Protein AF-A0A9E0DUW7-F1 (afdb_monomer)

Sequence (77 aa):
MKGGDTMDRVVKESKLVLRFANGFNEQNEPLYKDVTYSRVIESATDEAIKAVGMALAPLFSMELADVVRVNEVSLGK

Secondary structure (DSSP, 8-state):
----------EEEEEEEEEEEEEE-TTSPEEEEEEEEEEE-TT--HHHHHHHHHHHGGGSSSPEEEEEEEEEE----

pLDDT: mean 88.92, std 15.15, range [42.38, 98.38]

Nearest PDB structures (foldseek):
  8pw4-assembly2_B  TM=3.903E-01  e=2.520E-01  Salasvirus phi29
  4v8p-assembly2_DX  TM=3.389E-01  e=7.760E+00  Tetrahymena thermophila

Solvent-accessible surface area (backbone atoms only — not comparable to full-atom values): 4885 Å² total; per-residue (Å²): 137,83,85,74,76,78,71,81,66,62,67,78,46,30,28,44,31,41,31,21,55,61,61,60,50,99,85,72,45,82,33,71,47,77,48,78,44,75,78,43,61,86,87,60,47,70,66,57,54,42,52,49,41,64,67,53,44,78,82,47,97,54,57,76,68,47,68,44,79,49,70,42,59,76,89,75,133

Structure (mmCIF, N/CA/C/O backbone):
data_AF-A0A9E0DUW7-F1
#
_entry.id   AF-A0A9E0DUW7-F1
#
loop_
_atom_site.group_PDB
_atom_site.id
_atom_site.type_symbol
_atom_site.label_atom_id
_atom_site.label_alt_id
_atom_site.label_comp_id
_atom_site.label_asym_id
_atom_site.label_entity_id
_atom_site.label_seq_id
_atom_site.pdbx_PDB_ins_code
_atom_site.Cartn_x
_atom_site.Cartn_y
_atom_site.Cartn_z
_atom_site.occupancy
_atom_site.B_iso_or_equiv
_atom_site.auth_seq_id
_atom_site.auth_comp_id
_atom_site.auth_asym_id
_atom_site.auth_atom_id
_atom_site.pdbx_PDB_model_num
ATOM 1 N N . MET A 1 1 ? 10.291 15.858 30.238 1.00 42.38 1 MET A N 1
ATOM 2 C CA . MET A 1 1 ? 9.267 15.129 29.462 1.00 42.38 1 MET A CA 1
ATOM 3 C C . MET A 1 1 ? 8.290 16.153 28.902 1.00 42.38 1 MET A C 1
ATOM 5 O O . MET A 1 1 ? 7.489 16.679 29.658 1.00 42.38 1 MET A O 1
ATOM 9 N N . LYS A 1 2 ? 8.415 16.529 27.624 1.00 42.66 2 LYS A N 1
ATOM 10 C CA . LYS A 1 2 ? 7.398 17.331 26.930 1.00 42.66 2 LYS A CA 1
ATOM 11 C C . LYS A 1 2 ? 6.642 16.370 26.020 1.00 42.66 2 LYS A C 1
ATOM 13 O O . LYS A 1 2 ? 7.127 16.046 24.942 1.00 42.66 2 LYS A O 1
ATOM 18 N N . GLY A 1 3 ? 5.517 15.860 26.516 1.00 45.84 3 GLY A N 1
ATOM 19 C CA . GLY A 1 3 ? 4.514 15.197 25.691 1.00 45.84 3 GLY A CA 1
ATOM 20 C C . GLY A 1 3 ? 3.886 16.260 24.804 1.00 45.84 3 GLY A C 1
ATOM 21 O O . GLY A 1 3 ? 2.979 16.967 25.228 1.00 45.84 3 GLY A O 1
ATOM 22 N N . GLY A 1 4 ? 4.477 16.463 23.630 1.00 43.09 4 GLY A N 1
ATOM 23 C CA . GLY A 1 4 ? 3.911 17.304 22.590 1.00 43.09 4 GLY A CA 1
ATOM 24 C C . GLY A 1 4 ? 2.804 16.528 21.901 1.00 43.09 4 GLY A C 1
ATOM 25 O O . GLY A 1 4 ? 3.093 15.722 21.029 1.00 43.09 4 GLY A O 1
ATOM 26 N N . ASP A 1 5 ? 1.580 16.742 22.372 1.00 49.88 5 ASP A N 1
ATOM 27 C CA . ASP A 1 5 ? 0.342 16.769 21.592 1.00 49.88 5 ASP A CA 1
ATOM 28 C C . ASP A 1 5 ? 0.310 15.821 20.374 1.00 49.88 5 ASP A C 1
ATOM 30 O O . ASP A 1 5 ? 0.299 16.239 19.215 1.00 49.88 5 ASP A O 1
ATOM 34 N N . THR A 1 6 ? 0.271 14.511 20.625 1.00 51.78 6 THR A N 1
ATOM 35 C CA . THR A 1 6 ? -0.350 13.589 19.673 1.00 51.78 6 THR A CA 1
ATOM 36 C C . THR A 1 6 ? -1.842 13.871 19.718 1.00 51.78 6 THR A C 1
ATOM 38 O O . THR A 1 6 ? -2.584 13.217 20.443 1.00 51.78 6 THR A O 1
ATOM 41 N N . MET A 1 7 ? -2.284 14.896 18.987 1.00 56.31 7 MET A N 1
ATOM 42 C CA . MET A 1 7 ? -3.684 14.970 18.599 1.00 56.31 7 MET A CA 1
ATOM 43 C C . MET A 1 7 ? -3.987 13.653 17.890 1.00 56.31 7 MET A C 1
ATOM 45 O O . MET A 1 7 ? -3.403 13.393 16.834 1.00 56.31 7 MET A O 1
ATOM 49 N N . ASP A 1 8 ? -4.833 12.816 18.490 1.00 58.84 8 ASP A N 1
ATOM 50 C CA . ASP A 1 8 ? -5.375 11.613 17.866 1.00 58.84 8 ASP A CA 1
ATOM 51 C C . ASP A 1 8 ? -6.083 12.044 16.581 1.00 58.84 8 ASP A C 1
ATOM 53 O O . ASP A 1 8 ? -7.240 12.471 16.568 1.00 58.84 8 ASP A O 1
ATOM 57 N N . ARG A 1 9 ? -5.340 12.038 15.473 1.00 68.44 9 ARG A N 1
ATOM 58 C CA . ARG A 1 9 ? -5.875 12.366 14.160 1.00 68.44 9 ARG A CA 1
ATOM 59 C C . ARG A 1 9 ? -6.782 11.212 13.773 1.00 68.44 9 ARG A C 1
ATOM 61 O O . ARG A 1 9 ? -6.300 10.180 13.319 1.00 68.44 9 ARG A O 1
ATOM 68 N N . VAL A 1 10 ? -8.084 11.400 13.971 1.00 77.62 10 VAL A N 1
ATOM 69 C CA . VAL A 1 10 ? -9.104 10.418 13.594 1.00 77.62 10 VAL A CA 1
ATOM 70 C C . VAL A 1 10 ? -8.953 10.114 12.104 1.00 77.62 10 VAL A C 1
ATOM 72 O O . VAL A 1 10 ? -9.134 10.995 11.254 1.00 77.62 10 VAL A O 1
ATOM 75 N N . VAL A 1 11 ? -8.586 8.870 11.797 1.00 82.50 11 VAL A N 1
ATOM 76 C CA . VAL A 1 11 ? -8.503 8.373 10.425 1.00 82.50 11 VAL A CA 1
ATOM 77 C C . VAL A 1 11 ? -9.923 8.316 9.877 1.00 82.50 11 VAL A C 1
ATOM 79 O O . VAL A 1 11 ? -10.780 7.619 10.410 1.00 82.50 11 VAL A O 1
ATOM 82 N N . LYS A 1 12 ? -10.195 9.075 8.815 1.00 85.50 12 LYS A N 1
ATOM 83 C CA . LYS A 1 12 ? -11.512 9.073 8.164 1.00 85.50 12 LYS A CA 1
ATOM 84 C C . LYS A 1 12 ? -11.666 7.920 7.190 1.00 85.50 12 LYS A C 1
ATOM 86 O O . LYS A 1 12 ? -12.748 7.356 7.064 1.00 85.50 12 LYS A O 1
ATOM 91 N N . GLU A 1 13 ? -10.590 7.597 6.486 1.00 89.31 13 GLU A N 1
ATOM 92 C CA . GLU A 1 13 ? -10.559 6.517 5.513 1.00 89.31 13 GLU A CA 1
ATOM 93 C C . GLU A 1 13 ? -9.173 5.872 5.510 1.00 89.31 13 GLU A C 1
ATOM 95 O O . GLU A 1 13 ? -8.156 6.558 5.613 1.00 89.31 13 GLU A O 1
ATOM 100 N N . SER A 1 14 ? -9.135 4.550 5.363 1.00 94.00 14 SER A N 1
ATOM 101 C CA . SER A 1 14 ? -7.905 3.798 5.139 1.00 94.00 14 SER A CA 1
ATOM 102 C C . SER A 1 14 ? -7.974 3.084 3.789 1.00 94.00 14 SER A C 1
ATOM 104 O O . SER A 1 14 ? -9.030 2.584 3.382 1.00 94.00 14 SER A O 1
ATOM 106 N N . LYS A 1 15 ? -6.851 3.068 3.068 1.00 96.19 15 LYS A N 1
ATOM 107 C CA . LYS A 1 15 ? -6.710 2.505 1.719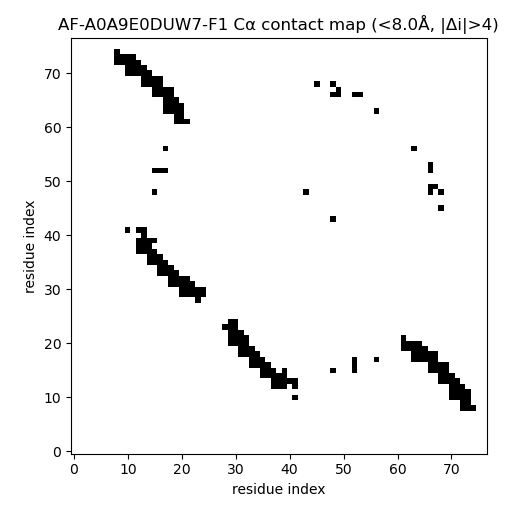 1.00 96.19 15 LYS A CA 1
ATOM 108 C C . LYS A 1 15 ? -5.500 1.577 1.670 1.00 96.19 15 LYS A C 1
ATOM 110 O O . LYS A 1 15 ? -4.470 1.873 2.275 1.00 96.19 15 LYS A O 1
ATOM 115 N N . LEU A 1 16 ? -5.622 0.489 0.917 1.00 97.69 16 LEU A N 1
ATOM 116 C CA . LEU A 1 16 ? -4.508 -0.368 0.510 1.00 97.69 16 LEU A CA 1
ATOM 117 C C . LEU A 1 16 ? -4.100 0.035 -0.909 1.00 97.69 16 LEU A C 1
ATOM 119 O O . LEU A 1 16 ? -4.944 0.081 -1.800 1.00 97.69 16 LEU A O 1
ATOM 123 N N . VAL A 1 17 ? -2.818 0.297 -1.125 1.00 98.06 17 VAL A N 1
ATOM 124 C CA . VAL A 1 17 ? -2.251 0.646 -2.426 1.00 98.06 17 VAL A CA 1
ATOM 125 C C . VAL A 1 17 ? -1.201 -0.392 -2.803 1.00 98.06 17 VAL A C 1
ATOM 127 O O . VAL A 1 17 ? -0.230 -0.600 -2.078 1.00 98.06 17 VAL A O 1
ATOM 130 N N . LEU A 1 18 ? -1.396 -1.038 -3.949 1.00 98.38 18 LEU A N 1
ATOM 131 C CA . LEU A 1 18 ? -0.368 -1.831 -4.616 1.00 98.38 18 LEU A CA 1
ATOM 132 C C . LEU A 1 18 ? 0.374 -0.924 -5.584 1.00 98.38 18 LEU A C 1
ATOM 134 O O . LEU A 1 18 ? -0.227 -0.423 -6.537 1.00 98.38 18 LEU A O 1
ATOM 138 N N . ARG A 1 19 ? 1.664 -0.722 -5.344 1.00 98.31 19 ARG A N 1
ATOM 139 C CA . ARG A 1 19 ? 2.521 0.083 -6.203 1.00 98.31 19 ARG A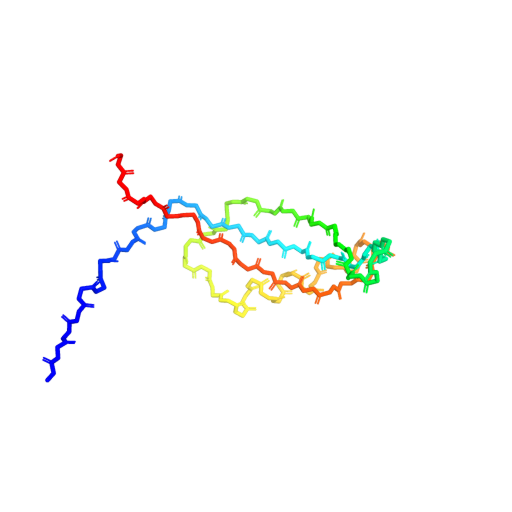 CA 1
ATOM 140 C C . ARG A 1 19 ? 3.327 -0.828 -7.108 1.00 98.31 19 ARG A C 1
ATOM 142 O O . ARG A 1 19 ? 4.114 -1.636 -6.625 1.00 98.31 19 ARG A O 1
ATOM 149 N N . PHE A 1 20 ? 3.157 -0.679 -8.413 1.00 98.25 20 PHE A N 1
ATOM 150 C CA . PHE A 1 20 ? 3.865 -1.465 -9.417 1.00 98.25 20 PHE A CA 1
ATOM 151 C C . PHE A 1 20 ? 4.908 -0.619 -10.138 1.00 98.25 20 PHE A C 1
ATOM 153 O O . PHE A 1 20 ? 4.656 0.552 -10.433 1.00 98.25 20 PHE A O 1
ATOM 160 N N . ALA A 1 21 ? 6.062 -1.208 -10.444 1.00 96.88 21 ALA A N 1
ATOM 161 C CA . ALA A 1 21 ? 7.080 -0.564 -11.265 1.00 96.88 21 ALA A CA 1
ATOM 162 C C . ALA A 1 21 ? 6.551 -0.331 -12.691 1.00 96.88 21 ALA A C 1
ATOM 164 O O . ALA A 1 21 ? 5.909 -1.201 -13.281 1.00 96.88 21 ALA A O 1
ATOM 165 N N . ASN A 1 22 ? 6.821 0.852 -13.245 1.00 95.50 22 ASN A N 1
ATOM 166 C CA . ASN A 1 22 ? 6.344 1.278 -14.563 1.00 95.50 22 ASN A CA 1
ATOM 167 C C . ASN A 1 22 ? 7.444 1.981 -15.388 1.00 95.50 22 ASN A C 1
ATOM 169 O O . ASN A 1 22 ? 7.172 2.915 -16.141 1.00 95.50 22 ASN A O 1
ATOM 173 N N . GLY A 1 23 ? 8.696 1.539 -15.239 1.00 94.38 23 GLY A N 1
ATOM 174 C CA . GLY A 1 23 ? 9.852 2.079 -15.962 1.00 94.38 23 GLY A CA 1
ATOM 175 C C . GLY A 1 23 ? 10.487 3.294 -15.283 1.00 94.38 23 GLY A C 1
ATOM 176 O O . GLY A 1 23 ? 10.396 3.445 -14.068 1.00 94.38 23 GLY A O 1
ATOM 177 N N . PHE A 1 24 ? 11.149 4.142 -16.071 1.00 96.19 24 PHE A N 1
ATOM 178 C CA . PHE A 1 24 ? 11.839 5.352 -15.614 1.00 96.19 24 PHE A CA 1
ATOM 179 C C . PHE A 1 24 ? 11.445 6.555 -16.481 1.00 96.19 24 PHE A C 1
ATOM 181 O O . PHE A 1 24 ? 11.094 6.381 -17.650 1.00 96.19 24 PHE A O 1
ATOM 188 N N . ASN A 1 25 ? 11.491 7.765 -15.921 1.00 94.75 25 ASN A N 1
ATOM 189 C CA . ASN A 1 25 ? 11.292 9.008 -16.675 1.00 94.75 25 ASN A CA 1
ATOM 190 C C . ASN A 1 25 ? 12.581 9.460 -17.397 1.00 94.75 25 ASN A C 1
ATOM 192 O O . ASN A 1 25 ? 13.621 8.805 -17.324 1.00 94.75 25 ASN A O 1
ATOM 196 N N . GLU A 1 26 ? 12.525 10.602 -18.088 1.00 96.19 26 GLU A N 1
ATOM 197 C CA . GLU A 1 26 ? 13.665 11.175 -18.827 1.00 96.19 26 GLU A CA 1
ATOM 198 C C . GLU A 1 26 ? 14.858 11.542 -17.925 1.00 96.19 26 GLU A C 1
ATOM 200 O O . GLU A 1 26 ? 15.991 11.630 -18.394 1.00 96.19 26 GLU A O 1
ATOM 205 N N . GLN A 1 27 ? 14.617 11.730 -16.627 1.00 96.12 27 GLN A N 1
ATOM 206 C CA . GLN A 1 27 ? 15.620 12.029 -15.607 1.00 96.12 27 GLN A CA 1
ATOM 207 C C . GLN A 1 27 ? 16.149 10.759 -14.913 1.00 96.12 27 GLN A C 1
ATOM 209 O O . GLN A 1 27 ? 16.902 10.856 -13.946 1.00 96.12 27 GLN A O 1
ATOM 214 N N . ASN A 1 28 ? 15.801 9.571 -15.425 1.00 93.69 28 ASN A N 1
ATOM 215 C CA . ASN A 1 28 ? 16.165 8.266 -14.870 1.00 93.69 28 ASN A CA 1
ATOM 216 C C . ASN A 1 28 ? 15.618 8.020 -13.447 1.00 93.69 28 ASN A C 1
ATOM 218 O O . ASN A 1 28 ? 16.217 7.293 -12.652 1.00 93.69 28 ASN A O 1
ATOM 222 N N . GLU A 1 29 ? 14.466 8.607 -13.120 1.00 95.56 29 GLU A N 1
ATOM 223 C CA . GLU A 1 29 ? 13.747 8.374 -11.865 1.00 95.56 29 GLU A CA 1
ATOM 224 C C . GLU A 1 29 ? 12.669 7.296 -12.061 1.00 95.56 29 GLU A C 1
ATOM 226 O O . GLU A 1 29 ? 12.013 7.277 -13.108 1.00 95.56 29 GLU A O 1
ATOM 231 N N . PRO A 1 30 ? 12.462 6.391 -11.087 1.00 94.25 30 PRO A N 1
ATOM 232 C CA . PRO A 1 30 ? 11.508 5.300 -11.226 1.00 94.25 30 PRO A CA 1
ATOM 233 C C . PRO A 1 30 ? 10.069 5.819 -11.290 1.00 94.25 30 PRO A C 1
ATOM 235 O O . PRO A 1 30 ? 9.630 6.621 -10.464 1.00 94.25 30 PRO A O 1
ATOM 238 N N . LEU A 1 31 ? 9.320 5.310 -12.262 1.00 96.31 31 LEU A N 1
ATOM 239 C CA . LEU A 1 31 ? 7.896 5.549 -12.429 1.00 96.31 31 LEU A CA 1
ATOM 240 C C . LEU A 1 31 ? 7.100 4.395 -11.837 1.00 96.31 31 LEU A C 1
ATOM 242 O O . LEU A 1 31 ? 7.492 3.230 -11.931 1.00 96.31 31 LEU A O 1
ATOM 246 N N . TYR A 1 32 ? 5.935 4.723 -11.286 1.00 96.88 32 TYR A N 1
ATOM 247 C CA . TYR A 1 32 ? 5.056 3.746 -10.665 1.00 96.88 32 TYR A CA 1
ATOM 248 C C . TYR A 1 32 ? 3.624 3.860 -11.166 1.00 96.88 32 TYR A C 1
ATOM 250 O O . TYR A 1 32 ? 3.156 4.937 -11.542 1.00 96.88 32 TYR A O 1
ATOM 258 N N . LYS A 1 33 ? 2.919 2.732 -11.129 1.00 97.06 33 LYS A N 1
ATOM 259 C CA . LYS A 1 33 ? 1.475 2.660 -11.319 1.00 97.06 33 LYS A CA 1
ATOM 260 C C . LYS A 1 33 ? 0.837 2.086 -10.062 1.00 97.06 33 LYS A C 1
ATOM 262 O O . LYS A 1 33 ? 1.163 0.974 -9.656 1.00 97.06 33 LYS A O 1
ATOM 267 N N . ASP A 1 34 ? -0.100 2.831 -9.494 1.00 97.81 34 ASP A N 1
ATOM 268 C CA . ASP A 1 34 ? -0.772 2.454 -8.255 1.00 97.81 34 ASP A CA 1
ATOM 269 C C . ASP A 1 34 ? -2.148 1.834 -8.548 1.00 97.81 34 ASP A C 1
ATOM 271 O O . ASP A 1 34 ? -2.925 2.340 -9.363 1.00 97.81 34 ASP A O 1
ATOM 275 N N . VAL A 1 35 ? -2.458 0.735 -7.862 1.00 97.62 35 VAL A N 1
ATOM 276 C CA . VAL A 1 35 ? -3.802 0.153 -7.778 1.00 97.62 35 VAL A CA 1
ATOM 277 C C . VAL A 1 35 ? -4.301 0.320 -6.351 1.00 97.62 35 VAL A C 1
ATOM 279 O O . VAL A 1 35 ? -3.703 -0.203 -5.413 1.00 97.62 35 VAL A O 1
ATOM 282 N N . THR A 1 36 ? -5.412 1.034 -6.192 1.00 97.62 36 THR A N 1
ATOM 283 C CA . THR A 1 36 ? -5.930 1.436 -4.880 1.00 97.62 36 THR A CA 1
ATOM 284 C C . THR A 1 36 ? -7.218 0.700 -4.540 1.00 97.62 36 THR A C 1
ATOM 286 O O . THR A 1 36 ? -8.190 0.742 -5.294 1.00 97.62 36 THR A O 1
ATOM 289 N N . TYR A 1 37 ? -7.249 0.102 -3.354 1.00 96.19 37 TYR A N 1
ATOM 290 C CA . TYR A 1 37 ? -8.427 -0.483 -2.729 1.00 96.19 37 TYR A CA 1
ATOM 291 C C . TYR A 1 37 ? -8.879 0.417 -1.577 1.00 96.19 37 TYR A C 1
ATOM 293 O O . TYR A 1 37 ? -8.154 0.627 -0.602 1.00 96.19 37 TYR A O 1
ATOM 3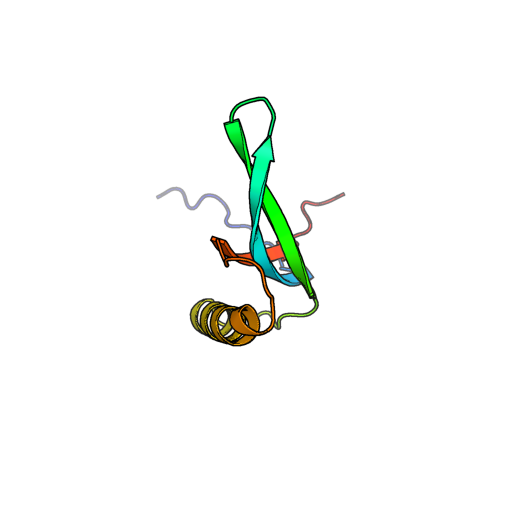01 N N . SER A 1 38 ? -10.081 0.974 -1.706 1.00 93.00 38 SER A N 1
ATOM 302 C CA . SER A 1 38 ? -10.716 1.808 -0.680 1.00 93.00 38 SER A CA 1
ATOM 303 C C . SER A 1 38 ? -11.331 0.977 0.449 1.00 93.00 38 SER A C 1
ATOM 305 O O . SER A 1 38 ? -11.611 -0.205 0.256 1.00 93.00 38 SER A O 1
ATOM 307 N N . ARG A 1 39 ? -11.675 1.632 1.567 1.00 87.81 39 ARG A N 1
ATOM 308 C CA . ARG A 1 39 ? -12.436 1.049 2.693 1.00 87.81 39 ARG A CA 1
ATOM 309 C C . ARG A 1 39 ? -11.717 -0.083 3.435 1.00 87.81 39 ARG A C 1
ATOM 311 O O . ARG A 1 39 ? -12.345 -1.057 3.849 1.00 87.81 39 ARG A O 1
ATOM 318 N N . VAL A 1 40 ? -10.413 0.055 3.645 1.00 93.88 40 VAL A N 1
ATOM 319 C C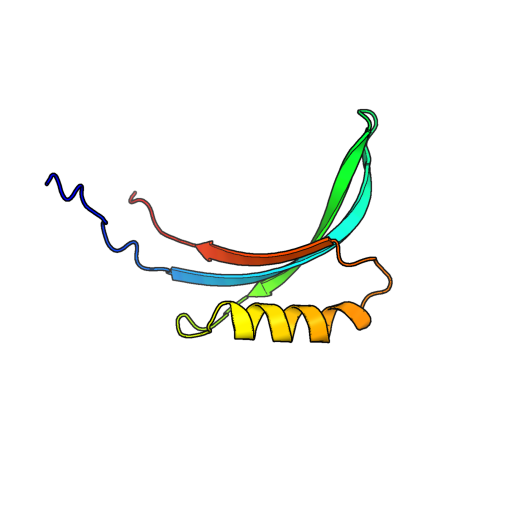A . VAL A 1 40 ? -9.713 -0.767 4.637 1.00 93.88 40 VAL A CA 1
ATOM 320 C C . VAL A 1 40 ? -10.256 -0.394 6.017 1.00 93.88 40 VAL A C 1
ATOM 322 O O . VAL A 1 40 ? -10.350 0.786 6.356 1.00 93.88 40 VAL A O 1
ATOM 325 N N . ILE A 1 41 ? -10.665 -1.392 6.801 1.00 91.12 41 ILE A N 1
ATOM 326 C CA . ILE A 1 41 ? -11.148 -1.152 8.164 1.00 91.12 41 ILE A CA 1
ATOM 327 C C . ILE A 1 41 ? -10.004 -0.620 9.031 1.00 91.12 41 ILE A C 1
ATOM 329 O O . ILE A 1 41 ? -8.860 -1.050 8.893 1.00 91.12 41 ILE A O 1
ATOM 333 N N . GLU A 1 42 ? -10.303 0.304 9.939 1.00 84.88 42 GLU A N 1
ATOM 334 C CA . GLU A 1 42 ? -9.285 0.949 10.778 1.00 84.88 42 GLU A CA 1
ATOM 335 C C . GLU A 1 42 ? -8.475 -0.071 11.593 1.00 84.88 42 GLU A C 1
ATOM 337 O O . GLU A 1 42 ? -7.250 0.012 11.653 1.00 84.88 42 GLU A O 1
ATOM 342 N N . SER A 1 43 ? -9.151 -1.099 12.112 1.00 89.00 43 SER A N 1
ATOM 343 C CA . SER A 1 43 ? -8.558 -2.168 12.918 1.00 89.00 43 SER A CA 1
ATOM 344 C C . SER A 1 43 ? -7.724 -3.183 12.129 1.00 89.00 43 SER A C 1
ATOM 346 O O . SER A 1 43 ? -7.217 -4.133 12.724 1.00 89.00 43 SER A O 1
ATOM 348 N N . ALA A 1 44 ? -7.616 -3.054 10.802 1.00 92.94 44 ALA A N 1
ATOM 349 C CA . ALA A 1 44 ? -6.729 -3.912 10.027 1.00 92.94 44 ALA A CA 1
ATOM 350 C C . ALA A 1 44 ? -5.280 -3.649 10.450 1.00 92.94 44 ALA A C 1
ATOM 352 O O . ALA A 1 44 ? -4.855 -2.494 10.535 1.00 92.94 44 ALA A O 1
ATOM 353 N N . THR A 1 45 ? -4.522 -4.712 10.710 1.00 95.12 45 THR A N 1
ATOM 354 C CA . THR A 1 45 ? -3.097 -4.585 11.023 1.00 95.12 45 THR A CA 1
ATOM 355 C C . THR A 1 45 ? -2.291 -4.386 9.746 1.00 95.12 45 THR A C 1
ATOM 357 O O . THR A 1 45 ? -2.704 -4.806 8.659 1.00 95.12 45 THR A O 1
ATOM 360 N N . ASP A 1 46 ? -1.121 -3.770 9.869 1.00 95.31 46 ASP A N 1
ATOM 361 C CA . ASP A 1 46 ? -0.254 -3.532 8.717 1.00 95.31 46 ASP A CA 1
ATOM 362 C C . ASP A 1 46 ? 0.269 -4.855 8.132 1.00 95.31 46 ASP A C 1
ATOM 364 O O . ASP A 1 46 ? 0.389 -4.985 6.914 1.00 95.31 46 ASP A O 1
ATOM 368 N N . GLU A 1 47 ? 0.466 -5.890 8.958 1.00 97.19 47 GLU A N 1
ATOM 369 C CA . GLU A 1 47 ? 0.810 -7.240 8.499 1.00 97.19 47 GLU A CA 1
ATOM 370 C C . GLU A 1 47 ? -0.315 -7.866 7.672 1.00 97.19 47 GLU A C 1
ATOM 372 O O . GLU A 1 47 ? -0.042 -8.488 6.645 1.00 97.19 47 GLU A O 1
ATOM 377 N N . ALA A 1 48 ? -1.575 -7.695 8.088 1.00 96.94 48 ALA A N 1
ATOM 378 C CA . ALA A 1 48 ? -2.723 -8.212 7.349 1.00 96.94 48 ALA A CA 1
ATOM 379 C C . ALA A 1 48 ? -2.865 -7.501 5.998 1.00 96.94 48 ALA A C 1
ATOM 381 O O . ALA A 1 48 ? -3.065 -8.150 4.971 1.00 96.94 48 ALA A O 1
ATOM 382 N N . ILE A 1 49 ? -2.694 -6.177 5.980 1.00 96.50 49 ILE A N 1
ATOM 383 C CA . ILE A 1 49 ? -2.710 -5.370 4.754 1.00 96.50 49 ILE A CA 1
ATOM 384 C C . ILE A 1 49 ? -1.575 -5.799 3.822 1.00 96.50 49 ILE A C 1
ATOM 386 O O . ILE A 1 49 ? -1.808 -6.023 2.633 1.00 96.50 49 ILE A O 1
ATOM 390 N N . LYS A 1 50 ? -0.365 -5.987 4.361 1.00 97.38 50 LYS A N 1
ATOM 391 C CA . LYS A 1 50 ? 0.788 -6.473 3.602 1.00 97.38 50 LYS A CA 1
ATOM 392 C C . LYS A 1 50 ? 0.535 -7.862 3.024 1.00 97.38 50 LYS A C 1
ATOM 394 O O . LYS A 1 50 ? 0.787 -8.075 1.842 1.00 97.38 50 LYS A O 1
ATOM 399 N N . ALA A 1 51 ? 0.007 -8.791 3.819 1.00 98.06 51 ALA A N 1
ATOM 400 C CA . ALA A 1 51 ? -0.301 -10.146 3.372 1.00 98.06 51 ALA A CA 1
ATOM 401 C C . ALA A 1 51 ? -1.333 -10.153 2.235 1.00 98.06 51 ALA A C 1
ATOM 403 O O . ALA A 1 51 ? -1.120 -10.811 1.217 1.00 98.06 51 ALA A O 1
ATOM 404 N N . VAL A 1 52 ? -2.414 -9.376 2.369 1.00 97.31 52 VAL A N 1
ATOM 405 C CA . VAL A 1 52 ? -3.426 -9.225 1.314 1.00 97.31 52 VAL A CA 1
ATOM 406 C C . VAL A 1 52 ? -2.814 -8.602 0.062 1.00 97.31 52 VAL A C 1
ATOM 408 O O . VAL A 1 52 ? -3.029 -9.113 -1.034 1.00 97.31 52 VAL A O 1
ATOM 411 N N . GLY A 1 53 ? -2.014 -7.543 0.200 1.00 97.62 53 GLY A N 1
ATOM 412 C CA . GLY A 1 53 ? -1.367 -6.908 -0.944 1.00 97.62 53 GLY A CA 1
ATOM 413 C C . GLY A 1 53 ? -0.441 -7.865 -1.703 1.00 97.62 53 GLY A C 1
ATOM 414 O O . GLY A 1 53 ? -0.553 -8.009 -2.920 1.00 97.62 53 GLY A O 1
ATOM 415 N N . MET A 1 54 ? 0.400 -8.605 -0.978 1.00 98.06 54 MET A N 1
ATOM 416 C CA . MET A 1 54 ? 1.270 -9.631 -1.562 1.00 98.06 54 MET A CA 1
ATOM 417 C C . MET A 1 54 ? 0.478 -10.750 -2.251 1.00 98.06 54 MET A C 1
ATOM 419 O O . MET A 1 54 ? 0.918 -11.256 -3.278 1.00 98.06 54 MET A O 1
ATOM 423 N N . ALA A 1 55 ? -0.691 -11.126 -1.724 1.00 98.19 55 ALA A N 1
ATOM 424 C CA . ALA A 1 55 ? -1.553 -12.140 -2.330 1.00 98.19 55 ALA A CA 1
ATOM 425 C C . ALA A 1 55 ? -2.283 -11.643 -3.593 1.00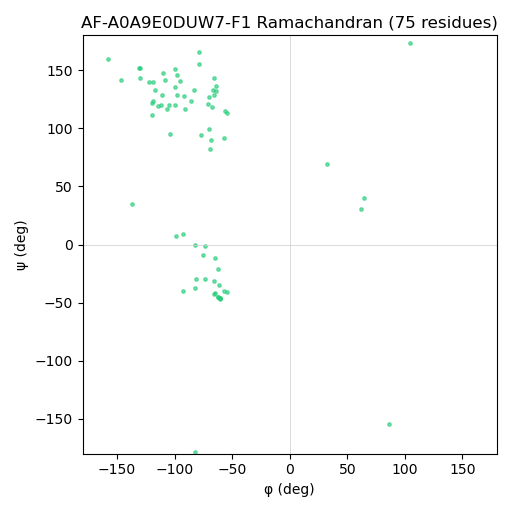 98.19 55 ALA A C 1
ATOM 427 O O . ALA A 1 55 ? -2.564 -12.437 -4.488 1.00 98.19 55 ALA A O 1
ATOM 428 N N . LEU A 1 56 ? -2.586 -10.344 -3.680 1.00 97.81 56 LEU A N 1
ATOM 429 C CA . LEU A 1 56 ? -3.234 -9.729 -4.844 1.00 97.81 56 LEU A CA 1
ATOM 430 C C . LEU A 1 56 ? -2.252 -9.416 -5.978 1.00 97.81 56 LEU A C 1
ATOM 432 O O . LEU A 1 56 ? -2.648 -9.424 -7.141 1.00 97.81 56 LEU A O 1
ATOM 436 N N . ALA A 1 57 ? -0.985 -9.140 -5.664 1.00 97.62 57 ALA A N 1
ATOM 437 C CA . ALA A 1 57 ? 0.014 -8.724 -6.646 1.00 97.62 57 ALA A CA 1
ATOM 438 C C . ALA A 1 57 ? 0.190 -9.680 -7.850 1.00 97.62 57 ALA A C 1
ATOM 440 O O . ALA A 1 57 ? 0.249 -9.174 -8.971 1.00 97.62 57 ALA A O 1
ATOM 441 N N . PRO A 1 58 ? 0.183 -11.023 -7.697 1.00 97.75 58 PRO A N 1
ATOM 442 C CA . PRO A 1 58 ? 0.309 -11.955 -8.823 1.00 97.75 58 PRO A CA 1
ATOM 443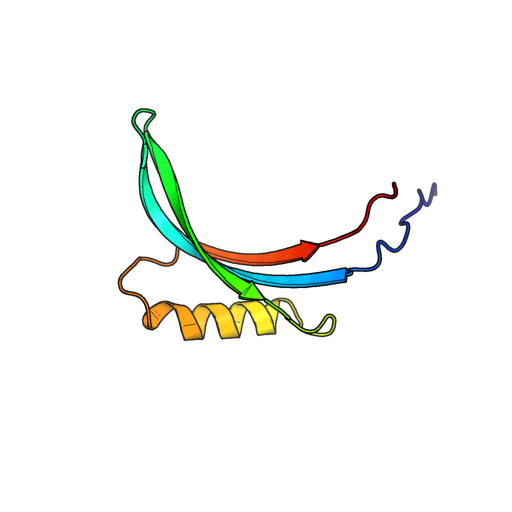 C C . PRO A 1 58 ? -0.847 -11.917 -9.831 1.00 97.75 58 PRO A C 1
ATOM 445 O O . PRO A 1 58 ? -0.740 -12.511 -10.900 1.00 97.75 58 PRO A O 1
ATOM 448 N N . LEU A 1 59 ? -1.959 -11.245 -9.511 1.00 97.38 59 LEU A N 1
ATOM 449 C CA . LEU A 1 59 ? -3.068 -11.044 -10.450 1.00 97.38 59 LEU A CA 1
ATOM 450 C C . LEU A 1 59 ? -2.753 -9.979 -11.515 1.00 97.38 59 LEU A C 1
ATOM 452 O O . LEU A 1 59 ? -3.523 -9.807 -12.459 1.00 97.38 59 LEU A O 1
ATOM 456 N N . PHE A 1 60 ? -1.638 -9.260 -11.369 1.00 96.44 60 PHE A N 1
ATOM 457 C CA . PHE A 1 60 ? -1.185 -8.221 -12.284 1.00 96.44 60 PHE A CA 1
ATOM 458 C C . PHE A 1 60 ? 0.064 -8.685 -13.037 1.00 96.44 60 PHE A C 1
ATOM 460 O O . PHE A 1 60 ? 0.901 -9.408 -12.508 1.00 96.44 60 PHE A O 1
ATOM 467 N N . SER A 1 61 ? 0.219 -8.231 -14.281 1.00 94.25 61 SER A N 1
ATOM 468 C CA . SER A 1 61 ? 1.385 -8.550 -15.116 1.00 94.25 61 SER A CA 1
ATOM 469 C C . SER A 1 61 ? 2.613 -7.671 -14.837 1.00 94.25 61 SER A C 1
ATOM 471 O O . SER A 1 61 ? 3.620 -7.806 -15.525 1.00 94.25 61 SER A O 1
ATOM 473 N N . MET A 1 62 ? 2.512 -6.719 -13.905 1.00 95.00 62 MET A N 1
ATOM 474 C CA . MET A 1 62 ? 3.572 -5.763 -13.569 1.00 95.00 62 MET A CA 1
ATOM 475 C C . MET A 1 62 ? 4.311 -6.213 -12.306 1.00 95.00 62 MET A C 1
ATOM 477 O O . MET A 1 62 ? 3.720 -6.843 -11.431 1.00 95.00 62 MET A O 1
ATOM 481 N N . GLU A 1 63 ? 5.587 -5.849 -12.184 1.00 96.44 63 GLU A N 1
ATOM 482 C CA . GLU A 1 63 ? 6.379 -6.130 -10.985 1.00 96.44 63 GLU A CA 1
ATOM 483 C C . GLU A 1 63 ? 5.900 -5.273 -9.807 1.00 96.44 63 GLU A C 1
ATOM 485 O O . GLU A 1 63 ? 5.789 -4.048 -9.914 1.00 96.44 63 GLU A O 1
ATOM 490 N N . LEU A 1 64 ? 5.600 -5.921 -8.680 1.00 97.81 64 LEU A N 1
ATOM 491 C CA . LEU A 1 64 ? 5.239 -5.227 -7.449 1.00 97.81 64 LEU A CA 1
ATOM 492 C C . LEU A 1 64 ? 6.476 -4.541 -6.868 1.00 97.81 64 LEU A C 1
ATOM 494 O O . LEU A 1 64 ? 7.444 -5.206 -6.516 1.00 97.81 64 LEU A O 1
ATOM 498 N N . ALA A 1 65 ? 6.405 -3.223 -6.716 1.00 97.69 65 ALA A N 1
ATOM 499 C CA . ALA A 1 65 ? 7.442 -2.433 -6.070 1.00 97.69 65 ALA A CA 1
ATOM 500 C C . ALA A 1 65 ? 7.169 -2.250 -4.570 1.00 97.69 65 ALA A C 1
ATOM 502 O O . ALA A 1 65 ? 8.106 -2.306 -3.779 1.00 97.69 65 ALA A O 1
ATOM 503 N N . ASP A 1 66 ? 5.908 -2.031 -4.170 1.00 97.56 66 ASP A N 1
ATOM 504 C CA . ASP A 1 66 ? 5.561 -1.818 -2.759 1.00 97.56 66 ASP A CA 1
ATOM 505 C C . ASP A 1 66 ? 4.084 -2.116 -2.430 1.00 97.56 66 ASP A C 1
ATOM 507 O O . ASP A 1 66 ? 3.207 -2.096 -3.301 1.00 97.56 66 ASP A O 1
ATOM 511 N N . VAL A 1 67 ? 3.806 -2.345 -1.143 1.00 97.88 67 VAL A N 1
ATOM 512 C CA . VAL A 1 67 ? 2.461 -2.441 -0.561 1.00 97.88 67 VAL A CA 1
ATOM 513 C C . VAL A 1 67 ? 2.305 -1.351 0.492 1.00 97.88 67 VAL A C 1
ATOM 515 O O . VAL A 1 67 ? 2.912 -1.411 1.558 1.00 97.88 67 VAL A O 1
ATOM 518 N N . VAL A 1 68 ? 1.449 -0.370 0.215 1.00 97.06 68 VAL A N 1
ATOM 519 C CA . VAL A 1 68 ? 1.334 0.850 1.020 1.00 97.06 68 VAL A CA 1
ATOM 520 C C . VAL A 1 68 ? -0.050 0.949 1.654 1.00 97.06 68 VAL A C 1
ATOM 522 O O . VAL A 1 68 ? -1.072 0.801 0.984 1.00 97.06 68 VAL A O 1
ATOM 525 N N . ARG A 1 69 ? -0.097 1.263 2.952 1.00 96.00 69 ARG A N 1
ATOM 526 C CA . ARG A 1 69 ? -1.316 1.728 3.622 1.00 96.00 69 ARG A CA 1
ATOM 527 C C . ARG A 1 69 ? -1.365 3.251 3.579 1.00 96.00 69 ARG A C 1
ATOM 529 O O . ARG A 1 69 ? -0.425 3.911 4.011 1.00 96.00 69 ARG A O 1
ATOM 536 N N . VAL A 1 70 ? -2.475 3.811 3.107 1.00 94.94 70 VAL A N 1
ATOM 537 C CA . VAL A 1 70 ? -2.715 5.260 3.122 1.00 94.94 70 VAL A CA 1
ATOM 538 C C . VAL A 1 70 ? -3.885 5.557 4.047 1.00 94.94 70 VAL A C 1
ATOM 540 O O . VAL A 1 70 ? -4.999 5.094 3.809 1.00 94.94 70 VAL A O 1
ATOM 543 N N . ASN A 1 71 ? -3.628 6.343 5.092 1.00 92.50 71 ASN A N 1
ATOM 544 C CA . ASN 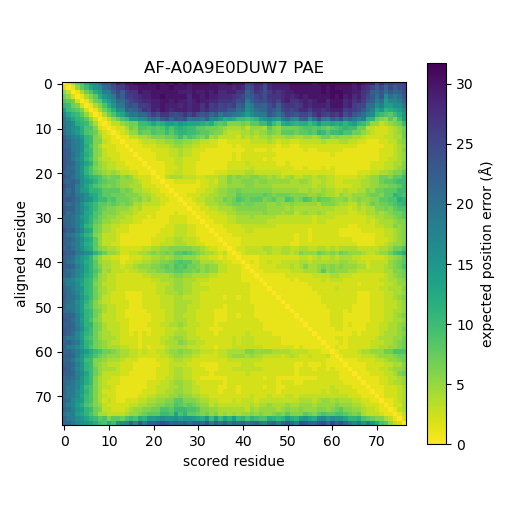A 1 71 ? -4.644 6.814 6.027 1.00 92.50 71 ASN A CA 1
ATOM 545 C C . ASN A 1 71 ? -4.942 8.287 5.752 1.00 92.50 71 ASN A C 1
ATOM 547 O O . ASN A 1 71 ? -4.056 9.138 5.835 1.00 92.50 71 ASN A O 1
ATOM 551 N N . GLU A 1 72 ? -6.195 8.585 5.432 1.00 89.69 72 GLU A N 1
ATOM 552 C CA . GLU A 1 72 ? -6.670 9.948 5.263 1.00 89.69 72 GLU A CA 1
ATOM 553 C C . GLU A 1 72 ? -7.086 10.519 6.619 1.00 89.69 72 GLU A C 1
ATOM 555 O O . GLU A 1 72 ? -7.939 9.967 7.318 1.00 89.69 72 GLU A O 1
ATOM 560 N N . VAL A 1 73 ? -6.485 11.649 6.980 1.00 89.62 73 VAL A N 1
ATOM 561 C CA . VAL A 1 73 ? -6.772 12.381 8.216 1.00 89.62 73 VAL A CA 1
ATOM 562 C C . VAL A 1 73 ? -7.199 13.803 7.875 1.00 89.62 73 VAL A C 1
ATOM 564 O O . VAL A 1 73 ? -6.642 14.436 6.980 1.00 89.62 73 VAL A O 1
ATOM 567 N N . SER A 1 74 ? -8.191 14.334 8.588 1.00 86.06 74 SER A N 1
ATOM 568 C CA . SER A 1 74 ? -8.555 15.750 8.466 1.00 86.06 74 SER A CA 1
ATOM 569 C C . SER A 1 74 ? -7.659 16.614 9.345 1.00 86.06 74 SER A C 1
ATOM 571 O O . SER A 1 74 ? -7.471 16.306 10.517 1.00 86.06 74 SER A O 1
ATOM 573 N N . LEU A 1 75 ? -7.142 17.710 8.788 1.00 85.88 75 LEU A N 1
ATOM 574 C CA . LEU A 1 75 ? -6.230 18.628 9.485 1.00 85.88 75 LEU A CA 1
ATOM 575 C C . LEU A 1 75 ? -6.921 19.886 10.042 1.00 85.88 75 LEU A C 1
ATOM 577 O O . LEU A 1 75 ? -6.249 20.784 10.533 1.00 85.88 75 LEU A O 1
ATOM 581 N N . GLY A 1 76 ? -8.252 19.945 9.980 1.00 80.12 76 GLY A N 1
ATOM 582 C CA . GLY A 1 76 ? -9.033 21.161 10.226 1.00 80.12 76 GLY A CA 1
ATOM 583 C C . GLY A 1 76 ? -9.562 21.763 8.922 1.00 80.12 76 GLY A C 1
ATOM 584 O O . GLY A 1 76 ? -9.270 21.255 7.839 1.00 80.12 76 GLY A O 1
ATOM 585 N N . LYS A 1 77 ? -10.404 22.791 9.044 1.00 62.97 77 LYS A N 1
ATOM 586 C CA . LYS A 1 77 ? -10.791 23.666 7.929 1.00 62.97 77 LYS A CA 1
ATOM 587 C C . LYS A 1 77 ? -9.879 24.880 7.898 1.00 62.97 77 LYS A C 1
ATOM 589 O O . LYS A 1 77 ? -9.485 25.307 9.006 1.00 62.97 77 LYS A O 1
#

Foldseek 3Di:
DDPPDPPVQPFPWKKKKFWFWDAADPVRHTDIDIDIDTHDDPPDDPVNQQVVSVVCVVVDPTHTPDIDMDTDGDPDD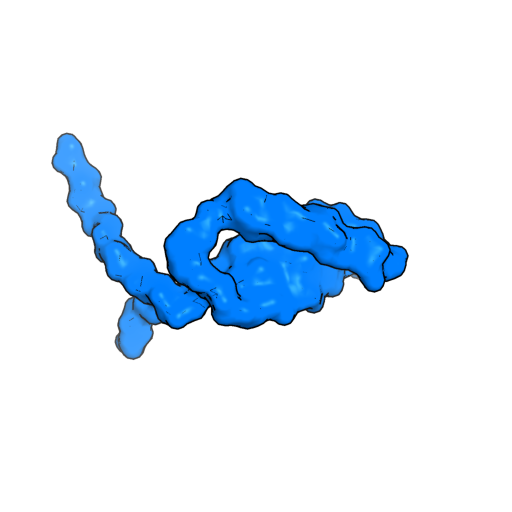

Mean predicted aligned error: 6.79 Å

Radius of gyration: 16.03 Å; Cα contacts (8 Å, |Δi|>4): 114; 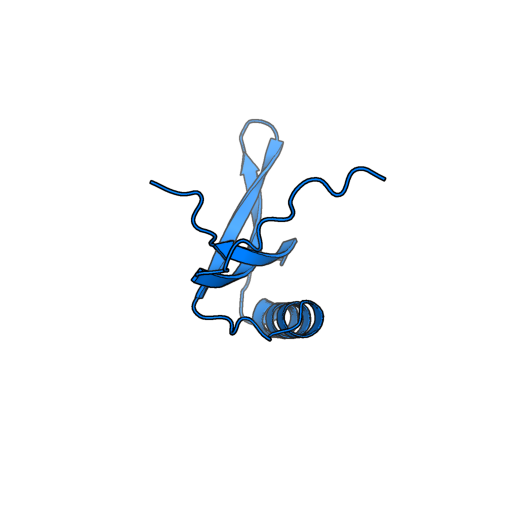chains: 1; bounding box: 29×36×48 Å